Protein AF-A0A6I5EF41-F1 (afdb_monomer)

Foldseek 3Di:
DDDDDDPDDFDWFKFKEKEKEQPQWDAPVPQAIFHDPPRNLGDAFFKKFKAAPVRDTQWIDAWHTWGADPVRRMIMTIDIITGRGADGQKMWMDTRPPDTDIDGSVCRR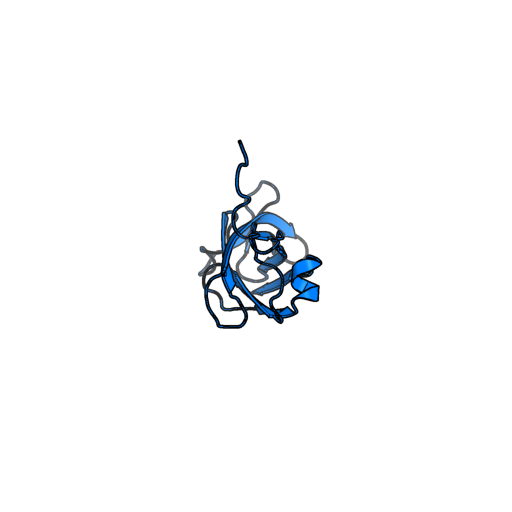VNVDYYYDD

pLDDT: m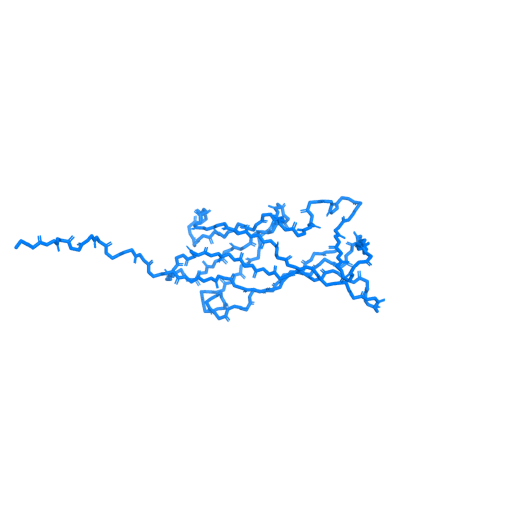ean 92.25, std 12.23, range [38.78, 98.44]

Secondary structure (DSSP, 8-state):
--PPPPP-PPPEEEEEEEEEE-SSEEE-SSS-EEE-SS-TT-STT-EEEEE-TTS-EEEEEEEEEEEE-TTT--EEEEEEEEEEES--SEEEEEETTS-EEEEEHHHHHHT-EEEEE-

Sequence (118 aa):
MTANSGPDAPATFTLKGSFALTDSVVPDGNGGCGGTRGYDDILEGAGVTVYGASGDVIATGGLGNSTYDGDTYDCTFKVAVPDVPKGERFYKVEVSHRGTVQLSGKEAENGDFGASLG

Mean predicted aligned error: 5.31 Å

Structure (mmCIF, N/CA/C/O backbone):
data_AF-A0A6I5EF41-F1
#
_entry.id   AF-A0A6I5EF41-F1
#
loop_
_atom_site.group_PDB
_atom_site.id
_atom_site.type_symbol
_atom_site.label_atom_id
_atom_site.label_alt_id
_atom_site.label_comp_id
_atom_site.label_asym_id
_atom_site.label_entity_id
_atom_site.label_seq_id
_atom_site.pdbx_PDB_ins_code
_atom_site.Cartn_x
_atom_site.Cartn_y
_atom_site.Cartn_z
_atom_site.occupancy
_atom_site.B_iso_or_equiv
_atom_site.auth_seq_id
_atom_site.auth_comp_id
_atom_site.auth_asym_id
_atom_site.auth_atom_id
_atom_site.pdbx_PDB_model_num
ATOM 1 N N . MET A 1 1 ? -44.894 13.567 10.207 1.00 38.78 1 MET A N 1
ATOM 2 C CA . MET A 1 1 ? -44.388 12.188 10.061 1.00 38.78 1 MET A CA 1
ATOM 3 C C . MET A 1 1 ? -42.908 12.231 10.398 1.00 38.78 1 MET A C 1
ATOM 5 O O . MET A 1 1 ? -42.159 12.880 9.685 1.00 38.78 1 MET A O 1
ATOM 9 N N . THR A 1 2 ? -42.528 11.703 11.556 1.00 42.56 2 THR A N 1
ATOM 10 C CA . THR A 1 2 ? -41.161 11.722 12.095 1.00 42.56 2 THR A CA 1
ATOM 11 C C . THR A 1 2 ? -40.375 10.555 11.505 1.00 42.56 2 THR A C 1
ATOM 13 O O . THR A 1 2 ? -40.682 9.406 11.816 1.00 42.56 2 THR A O 1
ATOM 16 N N . ALA A 1 3 ? -39.397 10.827 10.639 1.00 46.31 3 ALA A N 1
ATOM 17 C CA . ALA A 1 3 ? -38.449 9.810 10.198 1.00 46.31 3 ALA A CA 1
ATOM 18 C C . ALA A 1 3 ? -37.313 9.725 11.226 1.00 46.31 3 ALA A C 1
ATOM 20 O O . ALA A 1 3 ? -36.610 10.699 11.480 1.00 46.31 3 ALA A O 1
ATOM 21 N N . ASN A 1 4 ? -37.231 8.559 11.854 1.00 45.12 4 ASN A N 1
ATOM 22 C CA . ASN A 1 4 ? -36.295 8.177 12.896 1.00 45.12 4 ASN A CA 1
ATOM 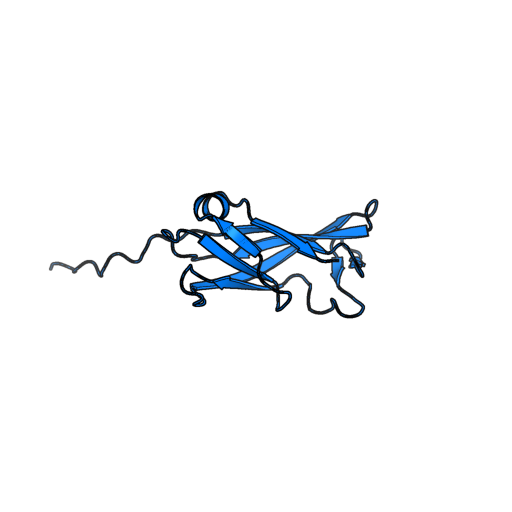23 C C . ASN A 1 4 ? -34.883 8.070 12.292 1.00 45.12 4 ASN A C 1
ATOM 25 O O . ASN A 1 4 ? -34.667 7.245 11.403 1.00 45.12 4 ASN A O 1
ATOM 29 N N . SER A 1 5 ? -33.941 8.896 12.748 1.00 52.50 5 SER A N 1
ATOM 30 C CA . SER A 1 5 ? -32.518 8.751 12.427 1.00 52.50 5 SER A CA 1
ATOM 31 C C . SER A 1 5 ? -32.039 7.380 12.915 1.00 52.50 5 SER A C 1
ATOM 33 O O . SER A 1 5 ? -32.220 7.043 14.085 1.00 52.50 5 SER A O 1
ATOM 35 N N . GLY A 1 6 ? -31.489 6.567 12.009 1.00 57.62 6 GLY A N 1
ATOM 36 C CA . GLY A 1 6 ? -30.817 5.315 12.367 1.00 57.62 6 GLY A CA 1
ATOM 37 C C . GLY A 1 6 ? -29.611 5.572 13.282 1.00 57.62 6 GLY A C 1
ATOM 38 O O . GLY A 1 6 ? -29.175 6.719 13.386 1.00 57.62 6 GLY A O 1
ATOM 39 N N . PRO A 1 7 ? -29.082 4.539 13.963 1.00 59.44 7 PRO A N 1
ATOM 40 C CA . PRO A 1 7 ? -27.972 4.709 14.897 1.00 59.44 7 PRO A CA 1
ATOM 41 C C . PRO A 1 7 ? -26.772 5.317 14.161 1.00 59.44 7 PRO A C 1
ATOM 43 O O . PRO A 1 7 ? -26.446 4.859 13.066 1.00 59.44 7 PRO A O 1
ATOM 46 N N . ASP A 1 8 ? -26.165 6.356 14.743 1.00 60.25 8 ASP A N 1
ATOM 47 C CA . ASP A 1 8 ? -24.957 7.017 14.242 1.00 60.25 8 ASP A CA 1
ATOM 48 C C . ASP A 1 8 ? -23.923 5.967 13.818 1.00 60.25 8 ASP A C 1
ATOM 50 O O . ASP A 1 8 ? -23.322 5.291 14.657 1.00 60.25 8 ASP A O 1
ATOM 54 N N . ALA A 1 9 ? -23.732 5.794 12.508 1.00 62.97 9 ALA A N 1
ATOM 55 C CA . ALA A 1 9 ? -22.620 5.001 12.012 1.00 62.97 9 ALA A CA 1
ATOM 56 C C . ALA A 1 9 ? -21.323 5.636 12.543 1.00 62.97 9 ALA A C 1
ATOM 58 O O . ALA A 1 9 ? -21.218 6.870 12.551 1.00 62.97 9 ALA A O 1
ATOM 59 N N . PRO A 1 10 ? -20.344 4.838 13.009 1.00 73.25 10 PRO A N 1
ATOM 60 C CA . PRO A 1 10 ? -19.080 5.388 13.473 1.00 73.25 10 PRO A CA 1
ATOM 61 C C . PRO A 1 10 ? -18.476 6.251 12.365 1.00 73.25 10 PRO A C 1
ATOM 63 O O . PRO A 1 10 ? -18.482 5.870 11.194 1.00 73.25 10 PRO A O 1
ATOM 66 N N . ALA A 1 11 ? -17.986 7.436 12.731 1.00 91.69 11 ALA A N 1
ATOM 67 C CA . ALA A 1 11 ? -17.333 8.319 11.778 1.00 91.69 11 ALA A CA 1
ATOM 68 C C . ALA A 1 11 ? -16.185 7.570 11.089 1.00 91.69 11 ALA A C 1
ATOM 70 O O . ALA A 1 11 ? -15.412 6.886 11.759 1.00 91.69 11 ALA A O 1
ATOM 71 N N . THR A 1 12 ? -16.060 7.712 9.772 1.00 95.56 12 THR A N 1
ATOM 72 C CA . THR A 1 12 ? -15.004 7.063 8.988 1.00 95.56 12 THR A CA 1
ATOM 73 C C . THR A 1 12 ? -13.994 8.075 8.448 1.00 95.56 12 THR A C 1
ATOM 75 O O . THR A 1 12 ? -14.205 9.294 8.485 1.00 95.56 12 THR A O 1
ATOM 78 N N . PHE A 1 13 ? -12.855 7.578 7.973 1.00 96.44 13 PHE A N 1
ATOM 79 C CA . PHE A 1 13 ? -11.861 8.344 7.225 1.00 96.44 13 PHE A CA 1
ATOM 80 C C . PHE A 1 13 ? -11.235 7.494 6.115 1.00 96.44 13 PHE A C 1
ATOM 82 O O . PHE A 1 13 ? -11.388 6.275 6.076 1.00 96.44 13 PHE A O 1
ATOM 89 N N . THR A 1 14 ? -10.520 8.148 5.200 1.00 97.38 14 THR A N 1
ATOM 90 C CA . THR A 1 14 ? -9.658 7.455 4.238 1.00 97.38 14 THR A CA 1
ATOM 91 C C . THR A 1 14 ? -8.252 7.373 4.809 1.00 97.38 14 THR A C 1
ATOM 93 O O . THR A 1 14 ? -7.593 8.408 4.932 1.00 97.38 14 THR A O 1
ATOM 96 N N . LEU A 1 15 ? -7.777 6.166 5.115 1.00 97.75 15 LEU A N 1
ATOM 97 C CA . LEU A 1 15 ? -6.373 5.945 5.448 1.00 97.75 15 LEU A CA 1
ATOM 98 C C . LEU A 1 15 ? -5.548 6.137 4.177 1.00 97.75 15 LEU A C 1
ATOM 100 O O . LEU A 1 15 ? -5.812 5.508 3.150 1.00 97.75 15 LEU A O 1
ATOM 104 N N . LYS A 1 16 ? -4.577 7.046 4.246 1.00 97.69 16 LYS A N 1
ATOM 105 C CA . LYS A 1 16 ? -3.679 7.394 3.143 1.00 97.69 16 LYS A CA 1
ATOM 106 C C . LYS A 1 16 ? -2.235 7.164 3.548 1.00 97.69 16 LYS A C 1
ATOM 108 O O . LYS A 1 16 ? -1.926 7.181 4.736 1.00 97.69 16 LYS A O 1
ATOM 113 N N . GLY A 1 17 ? -1.377 6.986 2.554 1.00 97.12 17 GLY A N 1
ATOM 114 C CA . GLY A 1 17 ? 0.054 6.857 2.772 1.00 97.12 17 GLY A CA 1
ATOM 115 C C . GLY A 1 17 ? 0.816 6.445 1.526 1.00 97.12 17 GLY A C 1
ATOM 116 O O . GLY A 1 17 ? 0.304 6.556 0.406 1.00 97.12 17 GLY A O 1
ATOM 117 N N . SER A 1 18 ? 2.021 5.931 1.735 1.00 97.62 18 SER A N 1
ATOM 118 C CA . SER A 1 18 ? 2.875 5.372 0.693 1.00 97.62 18 SER A CA 1
ATOM 119 C C . SER A 1 18 ? 3.405 3.991 1.072 1.00 97.62 18 SER A C 1
ATOM 121 O O . SER A 1 18 ? 3.656 3.682 2.237 1.00 97.62 18 SER A O 1
ATOM 123 N N . PHE A 1 19 ? 3.581 3.155 0.055 1.00 98.12 19 PHE A N 1
ATOM 124 C CA . PHE A 1 19 ? 4.239 1.861 0.157 1.00 98.12 19 PHE A CA 1
ATOM 125 C C . PHE A 1 19 ? 5.389 1.812 -0.850 1.00 98.12 19 PHE A C 1
ATOM 127 O O . PHE A 1 19 ? 5.165 2.076 -2.028 1.00 98.12 19 PHE A O 1
ATOM 134 N N . ALA A 1 20 ? 6.602 1.497 -0.402 1.00 97.81 20 ALA A N 1
ATOM 135 C CA . ALA A 1 20 ? 7.779 1.398 -1.260 1.00 97.81 20 ALA A CA 1
ATOM 136 C C . ALA A 1 20 ? 8.218 -0.062 -1.427 1.00 97.81 20 ALA A C 1
ATOM 138 O O . ALA A 1 20 ? 8.489 -0.751 -0.446 1.00 97.81 20 ALA A O 1
ATOM 139 N N . LEU A 1 21 ? 8.323 -0.523 -2.668 1.00 97.50 21 LEU A N 1
ATOM 140 C CA . LEU A 1 21 ? 9.021 -1.753 -3.017 1.00 97.50 21 LEU A CA 1
ATOM 141 C C . LEU A 1 21 ? 10.448 -1.388 -3.438 1.00 97.50 21 LEU A C 1
ATOM 143 O O . LEU A 1 21 ? 10.615 -0.622 -4.384 1.00 97.50 21 LEU A O 1
ATOM 147 N N . THR A 1 22 ? 11.450 -1.917 -2.742 1.00 96.88 22 THR A N 1
ATOM 148 C CA . THR A 1 22 ? 12.868 -1.551 -2.920 1.00 96.88 22 THR A CA 1
ATOM 149 C C . THR A 1 22 ? 13.734 -2.701 -3.439 1.00 96.88 22 THR A C 1
ATOM 151 O O . THR A 1 22 ? 14.947 -2.563 -3.563 1.00 96.88 22 THR A O 1
ATOM 154 N N . ASP A 1 23 ? 13.134 -3.860 -3.722 1.00 94.94 23 ASP A N 1
ATOM 155 C CA . ASP A 1 23 ? 13.807 -4.986 -4.372 1.00 94.94 23 ASP A CA 1
ATOM 156 C C . ASP A 1 23 ? 12.932 -5.579 -5.476 1.00 94.94 23 ASP A C 1
ATOM 158 O O . ASP A 1 23 ? 11.702 -5.553 -5.412 1.00 94.94 23 ASP A O 1
ATOM 162 N N . SER A 1 24 ? 13.593 -6.137 -6.493 1.00 95.62 24 SER A N 1
ATOM 163 C CA . SER A 1 24 ? 12.961 -6.848 -7.604 1.00 95.62 24 SER A CA 1
ATOM 164 C C . SER A 1 24 ? 11.818 -6.047 -8.246 1.00 95.62 24 SER A C 1
ATOM 166 O O . SER A 1 24 ? 10.728 -6.560 -8.494 1.00 95.62 24 SER A O 1
ATOM 168 N N . VAL A 1 25 ? 12.099 -4.776 -8.535 1.00 96.94 25 VAL A N 1
ATOM 169 C CA . VAL A 1 25 ? 11.217 -3.835 -9.233 1.00 96.94 25 VAL A CA 1
ATOM 170 C C . VAL A 1 25 ? 11.373 -3.972 -10.750 1.00 96.94 25 VAL A C 1
ATOM 172 O O . VAL A 1 25 ? 12.475 -4.168 -11.267 1.00 96.94 25 VAL A O 1
ATOM 175 N N . VAL A 1 26 ? 10.268 -3.828 -11.480 1.00 96.56 26 VAL A N 1
ATOM 176 C CA . VAL A 1 26 ? 10.247 -3.700 -12.940 1.00 96.56 26 VAL A CA 1
ATOM 177 C C . VAL A 1 26 ? 9.466 -2.441 -13.351 1.00 96.56 26 VAL A C 1
ATOM 179 O O . VAL A 1 26 ? 8.315 -2.282 -12.939 1.00 96.56 26 VAL A O 1
ATOM 182 N N . PRO A 1 27 ? 10.054 -1.525 -14.145 1.00 96.44 27 PRO A N 1
ATOM 183 C CA . PRO A 1 27 ? 9.337 -0.362 -14.665 1.00 96.44 27 PRO A CA 1
ATOM 184 C C . PRO A 1 27 ? 8.321 -0.765 -15.743 1.00 96.44 27 PRO A C 1
ATOM 186 O O . PRO A 1 27 ? 8.572 -1.675 -16.535 1.00 96.44 27 PRO A O 1
ATOM 189 N N . ASP A 1 28 ? 7.196 -0.052 -15.818 1.00 93.62 28 ASP A N 1
ATOM 190 C CA . ASP A 1 28 ? 6.106 -0.338 -16.769 1.00 93.62 28 ASP A CA 1
ATOM 191 C C . ASP A 1 28 ? 6.245 0.383 -18.128 1.00 93.62 28 ASP A C 1
ATOM 193 O O . ASP A 1 28 ? 5.472 0.142 -19.056 1.00 93.62 28 ASP A O 1
ATOM 197 N N . GLY A 1 29 ? 7.235 1.274 -18.252 1.00 92.81 29 GLY A N 1
ATOM 198 C CA . GLY A 1 29 ? 7.490 2.093 -19.443 1.00 92.81 29 GLY A CA 1
ATOM 199 C C . GLY A 1 29 ? 6.688 3.399 -19.532 1.00 92.81 29 GLY A C 1
ATOM 200 O O . GLY A 1 29 ? 6.944 4.191 -20.435 1.00 92.81 29 GLY A O 1
ATOM 201 N N . ASN A 1 30 ? 5.778 3.664 -18.592 1.00 93.62 30 ASN A N 1
ATOM 202 C CA . ASN A 1 30 ? 4.923 4.856 -18.529 1.00 93.62 30 ASN A CA 1
ATOM 203 C C . ASN A 1 30 ? 5.210 5.745 -17.302 1.00 93.62 30 ASN A C 1
ATOM 205 O O . ASN A 1 30 ? 4.479 6.701 -17.046 1.00 93.62 30 ASN A O 1
ATOM 209 N N . GLY A 1 31 ? 6.281 5.448 -16.559 1.00 93.81 31 GLY A N 1
ATOM 210 C CA . GLY A 1 31 ? 6.675 6.146 -15.329 1.00 93.81 31 GLY A CA 1
ATOM 211 C C . GLY A 1 31 ? 6.221 5.444 -14.045 1.00 93.81 31 GLY A C 1
ATOM 212 O O . GLY A 1 31 ? 6.616 5.868 -12.958 1.00 93.81 31 GLY A O 1
ATOM 213 N N . GLY A 1 32 ? 5.440 4.371 -14.171 1.00 96.75 32 GLY A N 1
ATOM 214 C CA . GLY A 1 32 ? 5.072 3.473 -13.087 1.00 96.75 32 GLY A CA 1
ATOM 215 C C . GLY A 1 32 ? 5.980 2.245 -13.023 1.00 96.75 32 GLY A C 1
ATOM 216 O O . GLY A 1 32 ? 6.975 2.110 -13.747 1.00 96.75 32 GLY A O 1
ATOM 217 N N . CYS A 1 33 ? 5.635 1.335 -12.123 1.00 97.69 33 CYS A N 1
ATOM 218 C CA . CYS A 1 33 ? 6.404 0.129 -11.854 1.00 97.69 33 CYS A CA 1
ATOM 219 C C . CYS A 1 33 ? 5.576 -0.908 -11.090 1.00 97.69 33 CYS A C 1
ATOM 221 O O . CYS A 1 33 ? 4.526 -0.621 -10.517 1.00 97.69 33 CYS A O 1
ATOM 223 N N . GLY A 1 34 ? 6.078 -2.137 -11.080 1.00 96.62 34 GLY A N 1
ATOM 224 C CA . GLY A 1 34 ? 5.535 -3.249 -10.313 1.00 96.62 34 GLY A CA 1
ATOM 225 C C . GLY A 1 34 ? 6.652 -4.102 -9.730 1.00 96.62 34 GLY A C 1
ATOM 226 O O . GLY A 1 34 ? 7.830 -3.902 -10.033 1.00 96.62 34 GLY A O 1
ATOM 227 N N . GLY A 1 35 ? 6.282 -5.066 -8.899 1.00 96.69 35 GLY A N 1
ATOM 228 C CA . GLY A 1 35 ? 7.196 -6.102 -8.449 1.00 96.69 35 GLY A CA 1
ATOM 229 C C . GLY A 1 35 ? 7.350 -7.233 -9.463 1.00 96.69 35 GLY A C 1
ATOM 230 O O . GLY A 1 35 ? 6.501 -7.477 -10.318 1.00 96.69 35 GLY A O 1
ATOM 231 N N . THR A 1 36 ? 8.471 -7.937 -9.364 1.00 95.81 36 THR A N 1
ATOM 232 C CA . THR A 1 36 ? 8.779 -9.150 -10.119 1.00 95.81 36 THR A CA 1
ATOM 233 C C . THR A 1 36 ? 9.547 -10.137 -9.236 1.00 95.81 36 THR A C 1
ATOM 235 O O . THR A 1 36 ? 9.845 -9.847 -8.080 1.00 95.81 36 THR A O 1
ATOM 238 N N . ARG A 1 37 ? 9.868 -11.326 -9.761 1.00 93.38 37 ARG A N 1
ATOM 239 C CA . ARG A 1 37 ? 10.702 -12.350 -9.100 1.00 93.38 37 ARG A CA 1
ATOM 240 C C . ARG A 1 37 ? 10.205 -12.723 -7.702 1.00 93.38 37 ARG A C 1
ATOM 242 O O . ARG A 1 37 ? 10.990 -12.858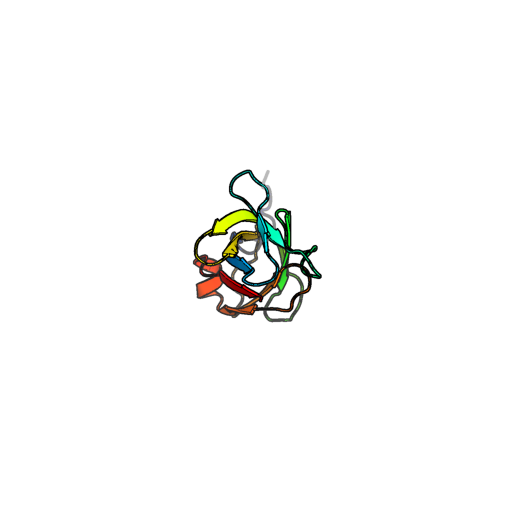 -6.768 1.00 93.38 37 ARG A O 1
ATOM 249 N N . GLY A 1 38 ? 8.898 -12.932 -7.578 1.00 92.88 38 GLY A N 1
ATOM 250 C CA . GLY A 1 38 ? 8.283 -13.226 -6.295 1.00 92.88 38 GLY A CA 1
ATOM 251 C C . GLY A 1 38 ? 7.855 -11.981 -5.537 1.00 92.88 38 GLY A C 1
ATOM 252 O O . GLY A 1 38 ? 7.661 -12.102 -4.339 1.00 92.88 38 GLY A O 1
ATOM 253 N N . TYR A 1 39 ? 7.688 -10.836 -6.209 1.00 95.75 39 TYR A N 1
ATOM 254 C CA . TYR A 1 39 ? 6.880 -9.673 -5.801 1.00 95.75 39 TYR A CA 1
ATOM 255 C C . TYR A 1 39 ? 5.779 -9.356 -6.826 1.00 95.75 39 TYR A C 1
ATOM 257 O O . TYR A 1 39 ? 5.275 -8.241 -6.880 1.00 95.75 39 TYR A O 1
ATOM 265 N N . ASP A 1 40 ? 5.402 -10.334 -7.653 1.00 95.25 40 ASP A N 1
ATOM 266 C CA . ASP A 1 40 ? 4.431 -10.176 -8.745 1.00 95.25 40 ASP A CA 1
ATOM 267 C C . ASP A 1 40 ? 3.007 -9.815 -8.257 1.00 95.25 40 ASP A C 1
ATOM 269 O O . ASP A 1 40 ? 2.162 -9.409 -9.046 1.00 95.25 40 ASP A O 1
ATOM 273 N N . ASP A 1 41 ? 2.738 -9.953 -6.955 1.00 94.94 41 ASP A N 1
ATOM 274 C CA . ASP A 1 41 ? 1.522 -9.512 -6.258 1.00 94.94 41 ASP A CA 1
ATOM 275 C C . ASP A 1 41 ? 1.542 -8.025 -5.855 1.00 94.94 41 ASP A C 1
ATOM 277 O O . ASP A 1 41 ? 0.524 -7.492 -5.414 1.00 94.94 41 ASP A O 1
ATOM 281 N N . ILE A 1 42 ? 2.678 -7.343 -6.014 1.00 96.88 42 ILE A N 1
ATOM 282 C CA . ILE A 1 42 ? 2.848 -5.922 -5.706 1.00 96.88 42 ILE A CA 1
ATOM 283 C C . ILE A 1 42 ? 2.739 -5.113 -7.000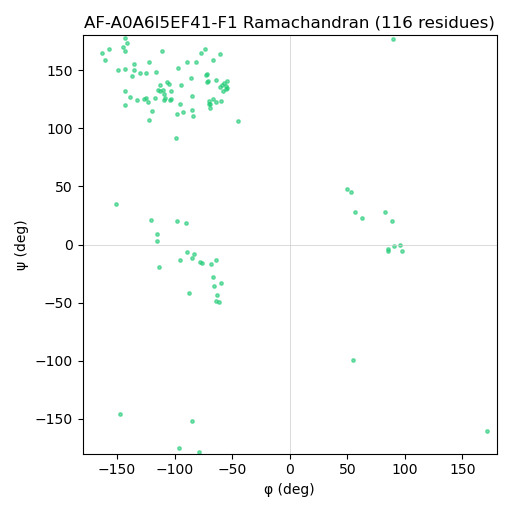 1.00 96.88 42 ILE A C 1
ATOM 285 O O . ILE A 1 42 ? 3.714 -4.884 -7.714 1.00 96.88 42 ILE A O 1
ATOM 289 N N . LEU A 1 43 ? 1.521 -4.677 -7.301 1.00 96.38 43 LEU A N 1
ATOM 290 C CA . LEU A 1 43 ? 1.197 -3.829 -8.446 1.00 96.38 43 LEU A CA 1
ATOM 291 C C . LEU A 1 43 ? 0.069 -2.853 -8.093 1.00 96.38 43 LEU A C 1
ATOM 293 O O . LEU A 1 43 ? -0.585 -2.984 -7.057 1.00 96.38 43 LEU A O 1
ATOM 297 N N . GLU A 1 44 ? -0.190 -1.886 -8.972 1.00 97.19 44 GLU A N 1
ATOM 298 C CA . GLU A 1 44 ? -1.372 -1.032 -8.846 1.00 97.19 44 GLU A CA 1
ATOM 299 C C . GLU A 1 44 ? -2.646 -1.892 -8.773 1.00 97.19 44 GLU A C 1
ATOM 301 O O . GLU A 1 44 ? -2.832 -2.840 -9.535 1.00 97.19 44 GLU A O 1
ATOM 306 N N . GLY A 1 45 ? -3.527 -1.574 -7.830 1.00 96.75 45 GLY A N 1
ATOM 307 C CA . GLY A 1 45 ? -4.730 -2.343 -7.526 1.00 96.75 45 GLY A CA 1
ATOM 308 C C . GLY A 1 45 ? -4.523 -3.512 -6.558 1.00 96.75 45 GLY A C 1
ATOM 309 O O . GLY A 1 45 ? -5.519 -4.107 -6.145 1.00 96.75 45 GLY A O 1
ATOM 310 N N . ALA A 1 46 ? -3.287 -3.831 -6.152 1.00 97.50 46 ALA A N 1
ATOM 311 C CA . ALA A 1 46 ? -3.045 -4.846 -5.128 1.00 97.50 46 ALA A CA 1
ATOM 312 C C . ALA A 1 46 ? -3.788 -4.499 -3.832 1.00 97.50 46 ALA A C 1
ATOM 314 O O . ALA A 1 46 ? -3.840 -3.336 -3.424 1.00 97.50 46 ALA A O 1
ATOM 315 N N . GLY A 1 47 ? -4.381 -5.511 -3.198 1.00 97.81 47 GLY A N 1
ATOM 316 C CA . GLY A 1 47 ? -5.246 -5.323 -2.038 1.00 97.81 47 GLY A CA 1
ATOM 317 C C . GLY A 1 47 ? -4.498 -4.751 -0.837 1.00 97.81 47 GLY A C 1
ATOM 318 O O . GLY A 1 47 ? -3.360 -5.125 -0.562 1.00 97.81 47 GLY A O 1
ATOM 319 N N . VAL A 1 48 ? -5.158 -3.859 -0.105 1.00 98.38 48 VAL A N 1
ATOM 320 C CA . VAL A 1 48 ? -4.677 -3.355 1.184 1.00 98.38 48 VAL A CA 1
ATOM 321 C C . VAL A 1 48 ? -5.743 -3.632 2.231 1.00 98.38 48 VAL A C 1
ATOM 323 O O . VAL A 1 48 ? -6.879 -3.182 2.088 1.00 98.38 48 VAL A O 1
ATOM 326 N N . THR A 1 49 ? -5.383 -4.352 3.286 1.00 98.38 49 THR A N 1
ATOM 327 C CA . THR A 1 49 ? -6.295 -4.739 4.365 1.00 98.38 49 THR A CA 1
ATOM 328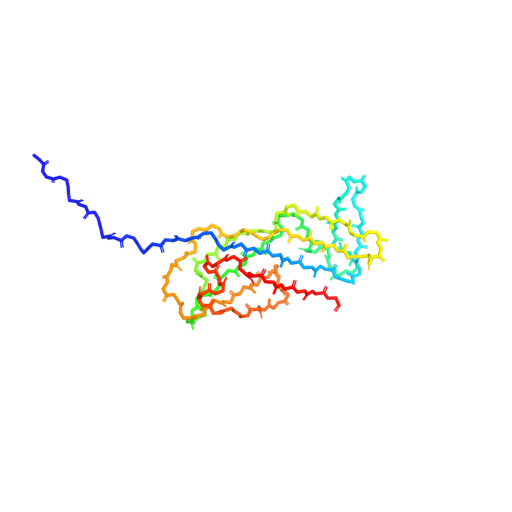 C C . THR A 1 49 ? -5.957 -3.959 5.625 1.00 98.38 49 THR A C 1
ATOM 330 O O . THR A 1 49 ? -4.802 -3.922 6.047 1.00 98.38 49 THR A O 1
ATOM 333 N N . VAL A 1 50 ? -6.964 -3.339 6.241 1.00 98.12 50 VAL A N 1
ATOM 334 C CA . VAL A 1 50 ? -6.823 -2.635 7.518 1.00 98.12 50 VAL A CA 1
ATOM 335 C C . VAL A 1 50 ? -7.516 -3.439 8.606 1.00 98.12 50 VAL A C 1
ATOM 337 O O . VAL A 1 50 ? -8.707 -3.748 8.516 1.00 98.12 50 VAL A O 1
ATOM 340 N N . TYR A 1 51 ? -6.766 -3.734 9.658 1.00 97.81 51 TYR A N 1
ATOM 341 C CA . TYR A 1 51 ? -7.235 -4.428 10.843 1.00 97.81 51 TYR A CA 1
ATOM 342 C C . TYR A 1 51 ? -7.354 -3.458 12.020 1.00 97.81 51 TYR A C 1
ATOM 344 O O . TYR A 1 51 ? -6.483 -2.604 12.231 1.00 97.81 51 TYR A O 1
ATOM 352 N N . GLY A 1 52 ? -8.423 -3.619 12.797 1.00 94.69 52 GLY A N 1
ATOM 353 C CA . GLY A 1 52 ? -8.650 -2.878 14.036 1.00 94.69 52 GLY A CA 1
ATOM 354 C C . GLY A 1 52 ? -7.834 -3.425 15.206 1.00 94.69 52 GLY A C 1
ATOM 355 O O . GLY A 1 52 ? -7.094 -4.409 15.083 1.00 94.69 52 GLY A O 1
ATOM 356 N N . ALA A 1 53 ? -7.993 -2.830 16.389 1.00 91.31 53 ALA A N 1
ATOM 357 C CA . ALA A 1 53 ? -7.175 -3.190 17.541 1.00 91.31 53 ALA A CA 1
ATOM 358 C C . ALA A 1 53 ? -7.439 -4.602 18.102 1.00 91.31 53 ALA A C 1
ATOM 360 O O . ALA A 1 53 ? -6.613 -5.129 18.855 1.00 91.31 53 ALA A O 1
ATOM 361 N N . SER A 1 54 ? -8.578 -5.193 17.738 1.00 90.88 54 SER A N 1
ATOM 362 C CA . SER A 1 54 ? -8.987 -6.568 18.057 1.00 90.88 54 SER A CA 1
ATOM 363 C C . SER A 1 54 ? -8.432 -7.610 17.077 1.00 90.88 54 SER A C 1
ATOM 365 O O . SER A 1 54 ? -8.477 -8.800 17.368 1.00 90.88 54 SER A O 1
ATOM 367 N N . GLY A 1 55 ? -7.863 -7.174 15.945 1.00 91.75 55 GLY A N 1
ATOM 368 C CA . GLY A 1 55 ? -7.373 -8.050 14.876 1.00 91.75 55 GLY A CA 1
ATOM 369 C C . GLY A 1 55 ? -8.404 -8.373 13.792 1.00 91.75 55 GLY A C 1
ATOM 370 O O . GLY A 1 55 ? -8.059 -9.056 12.834 1.00 91.75 55 GLY A O 1
ATOM 371 N N . ASP A 1 56 ? -9.634 -7.871 13.905 1.00 95.06 56 ASP A N 1
ATOM 372 C CA . ASP A 1 56 ? -10.657 -8.005 12.867 1.00 95.06 56 ASP A CA 1
ATOM 373 C C . ASP A 1 56 ? -10.347 -7.106 11.665 1.00 95.06 56 ASP A C 1
ATOM 375 O O . ASP A 1 56 ? -9.835 -5.995 11.829 1.00 95.06 56 ASP A O 1
ATOM 379 N N . VAL A 1 57 ? -10.697 -7.563 1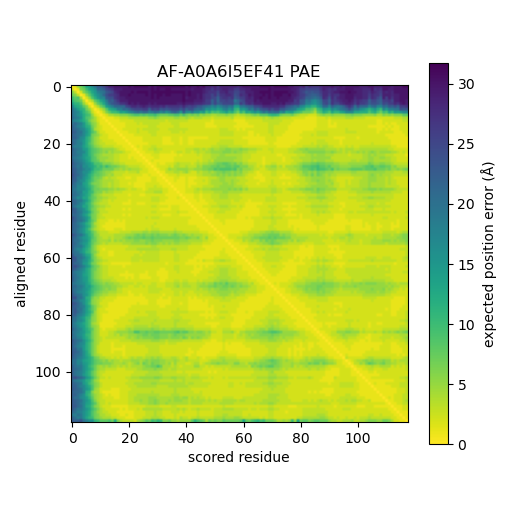0.461 1.00 97.06 57 VAL A N 1
ATOM 380 C CA . VAL A 1 57 ? -10.681 -6.722 9.256 1.00 97.06 57 VAL A CA 1
ATOM 381 C C . VAL A 1 57 ? -11.798 -5.692 9.373 1.00 97.06 57 VAL A C 1
ATOM 383 O O . VAL A 1 57 ? -12.968 -6.055 9.481 1.00 97.06 57 VAL A O 1
ATOM 386 N N . ILE A 1 58 ? -11.438 -4.411 9.329 1.00 96.69 58 ILE A N 1
ATOM 387 C CA . ILE A 1 58 ? -12.389 -3.299 9.478 1.00 96.69 58 ILE A CA 1
ATOM 388 C C . ILE A 1 58 ? -12.548 -2.470 8.204 1.00 96.69 58 ILE A C 1
ATOM 390 O O . ILE A 1 58 ? -13.541 -1.761 8.073 1.00 96.69 58 ILE A O 1
ATOM 394 N N . ALA A 1 59 ? -11.596 -2.554 7.271 1.00 97.56 59 ALA A N 1
ATOM 395 C CA . ALA A 1 59 ? -11.678 -1.916 5.962 1.00 97.56 59 ALA A CA 1
ATOM 396 C C . ALA A 1 59 ? -10.702 -2.559 4.967 1.00 97.56 59 ALA A C 1
ATOM 398 O O . ALA A 1 59 ? -9.698 -3.164 5.351 1.00 97.56 59 ALA A O 1
ATOM 399 N N . THR A 1 60 ? -10.980 -2.382 3.677 1.00 98.06 60 THR A N 1
ATOM 400 C CA . THR A 1 60 ? -10.118 -2.821 2.575 1.00 98.06 60 THR A CA 1
ATOM 401 C C . THR A 1 60 ? -10.027 -1.735 1.512 1.00 98.06 60 THR A C 1
ATOM 403 O O . THR A 1 60 ? -11.008 -1.049 1.231 1.00 98.06 60 THR A O 1
ATOM 406 N N . GLY A 1 61 ? -8.865 -1.608 0.887 1.00 97.31 61 GLY A N 1
ATOM 407 C CA . GLY A 1 61 ? -8.612 -0.718 -0.238 1.00 97.31 61 GLY A CA 1
ATOM 408 C C . GLY A 1 61 ? -7.578 -1.328 -1.169 1.00 97.31 61 GLY A C 1
ATOM 409 O O . GLY A 1 61 ? -7.510 -2.550 -1.314 1.00 97.31 61 GLY A O 1
ATOM 410 N N . GLY A 1 62 ? -6.754 -0.483 -1.780 1.00 97.19 62 GLY A N 1
ATOM 411 C CA . GLY A 1 62 ? -5.714 -0.964 -2.675 1.00 97.19 62 GLY A CA 1
ATOM 412 C C . GLY A 1 62 ? -4.552 0.000 -2.848 1.00 97.19 62 GLY A C 1
ATOM 413 O O . GLY A 1 62 ? -4.620 1.173 -2.461 1.00 97.19 62 GLY A O 1
ATOM 414 N N . LEU A 1 63 ? -3.485 -0.514 -3.452 1.00 97.94 63 LEU A N 1
ATOM 415 C CA . LEU A 1 63 ? -2.409 0.302 -3.991 1.00 97.94 63 LEU A CA 1
ATOM 416 C C . LEU A 1 63 ? -2.951 1.107 -5.176 1.00 97.94 63 LEU A C 1
ATOM 418 O O . LEU A 1 63 ? -3.546 0.565 -6.102 1.00 97.94 63 LEU A O 1
ATOM 422 N N . GLY A 1 64 ? -2.787 2.419 -5.121 1.00 97.50 64 GLY A N 1
ATOM 423 C CA . GLY A 1 64 ? -3.064 3.328 -6.221 1.00 97.50 64 GLY A CA 1
ATOM 424 C C . GLY A 1 64 ? -1.869 3.435 -7.162 1.00 97.50 64 GLY A C 1
ATOM 425 O O . GLY A 1 64 ? -1.062 2.514 -7.267 1.00 97.50 64 GLY A O 1
ATOM 426 N N . ASN A 1 65 ? -1.753 4.593 -7.818 1.00 97.50 65 ASN A N 1
ATOM 427 C CA . ASN A 1 65 ? -0.680 4.843 -8.776 1.00 97.50 65 ASN A CA 1
ATOM 428 C C . ASN A 1 65 ? 0.710 4.612 -8.178 1.00 97.50 65 ASN A C 1
ATOM 430 O O . ASN A 1 65 ? 0.987 5.013 -7.039 1.00 97.50 65 ASN A O 1
ATOM 434 N N . SER A 1 66 ? 1.556 4.026 -9.010 1.00 97.75 66 SER A N 1
ATOM 435 C CA . SER A 1 66 ? 2.964 3.761 -8.795 1.00 97.75 66 SER A CA 1
ATOM 436 C C . SER A 1 66 ? 3.832 4.843 -9.442 1.00 97.75 66 SER A C 1
ATOM 438 O O . SER A 1 66 ? 3.451 5.460 -10.439 1.00 97.75 66 SER A O 1
ATOM 440 N N . THR A 1 67 ? 5.008 5.065 -8.869 1.00 98.25 67 THR A N 1
ATOM 441 C CA . THR A 1 67 ? 6.060 5.914 -9.426 1.00 98.25 67 THR A CA 1
ATOM 442 C C . THR A 1 67 ? 7.376 5.160 -9.340 1.00 98.25 67 THR A C 1
ATOM 444 O O . THR A 1 67 ? 7.777 4.752 -8.247 1.00 98.25 67 THR A O 1
ATOM 447 N N . TYR A 1 68 ? 8.042 5.003 -10.482 1.00 97.94 68 TYR A N 1
ATOM 448 C CA . TYR A 1 68 ? 9.378 4.424 -10.561 1.00 97.94 68 TYR A CA 1
ATOM 449 C C . TYR A 1 68 ? 10.450 5.485 -10.307 1.00 97.94 68 TYR A C 1
ATOM 451 O O . TYR A 1 68 ? 10.459 6.525 -10.972 1.00 97.94 68 TYR A O 1
ATOM 459 N N . ASP A 1 69 ? 11.364 5.210 -9.379 1.00 96.31 69 ASP A N 1
ATOM 460 C CA . ASP A 1 69 ? 12.563 6.015 -9.158 1.00 96.31 69 ASP A CA 1
ATOM 461 C C . ASP A 1 69 ? 13.756 5.369 -9.881 1.00 96.31 69 ASP A C 1
ATOM 463 O O . ASP A 1 69 ? 14.201 4.274 -9.541 1.00 96.31 69 ASP A O 1
ATOM 467 N N . GLY A 1 70 ? 14.264 6.038 -10.919 1.00 92.88 70 GLY A N 1
ATOM 468 C CA . GLY A 1 70 ? 15.375 5.530 -11.726 1.00 92.88 70 GLY A CA 1
ATOM 469 C C . GLY A 1 70 ? 16.751 5.639 -11.064 1.00 92.88 70 GLY A C 1
ATOM 470 O O . GLY A 1 70 ? 17.681 4.984 -11.533 1.00 92.88 70 GLY A O 1
ATOM 471 N N . ASP A 1 71 ? 16.885 6.445 -10.008 1.00 93.88 71 ASP A N 1
ATOM 472 C CA . ASP A 1 71 ? 18.139 6.622 -9.276 1.00 93.88 71 ASP A CA 1
ATOM 473 C C . ASP A 1 71 ? 18.282 5.561 -8.177 1.00 93.88 71 ASP A C 1
ATOM 475 O O . ASP A 1 71 ? 19.367 4.997 -8.002 1.00 93.88 71 ASP A O 1
ATOM 479 N N . THR A 1 72 ? 17.194 5.256 -7.458 1.00 94.50 72 THR A N 1
ATOM 480 C CA . THR A 1 72 ? 17.195 4.242 -6.387 1.00 94.50 72 THR A CA 1
ATOM 481 C C . THR A 1 72 ? 16.727 2.858 -6.831 1.00 94.50 72 THR A C 1
ATOM 483 O O . THR A 1 72 ? 16.999 1.889 -6.130 1.00 94.50 72 THR A O 1
ATOM 486 N N . TYR A 1 73 ? 16.115 2.741 -8.015 1.00 93.94 73 TYR A N 1
ATOM 487 C CA . TYR A 1 73 ? 15.445 1.529 -8.512 1.00 93.94 73 TYR A CA 1
ATOM 488 C C . TYR A 1 73 ? 14.237 1.100 -7.663 1.00 93.94 73 TYR A C 1
ATOM 490 O O . TYR A 1 73 ? 13.820 -0.059 -7.719 1.00 93.94 73 TYR A O 1
ATOM 498 N N . ASP A 1 74 ? 13.642 2.035 -6.920 1.00 96.69 74 ASP A N 1
ATOM 499 C CA . ASP A 1 74 ? 12.473 1.777 -6.086 1.00 96.69 74 ASP A CA 1
ATOM 500 C C . ASP A 1 74 ? 11.162 1.980 -6.852 1.00 96.69 74 ASP A C 1
ATOM 502 O O . ASP A 1 74 ? 11.061 2.746 -7.816 1.00 96.69 74 ASP A O 1
ATOM 506 N N . CYS A 1 75 ? 10.111 1.329 -6.358 1.00 97.75 75 CYS A N 1
ATOM 507 C CA . CYS A 1 75 ? 8.745 1.539 -6.798 1.00 97.75 75 CYS A CA 1
ATOM 508 C C . CYS A 1 75 ? 7.865 2.022 -5.652 1.00 97.75 75 CYS A C 1
ATOM 510 O O . CYS A 1 75 ? 7.612 1.285 -4.700 1.00 97.75 75 CYS A O 1
ATOM 512 N N . THR A 1 76 ? 7.360 3.252 -5.744 1.00 98.25 76 THR A N 1
ATOM 513 C CA . THR A 1 76 ? 6.490 3.819 -4.706 1.00 98.25 76 THR A CA 1
ATOM 514 C C . THR A 1 76 ? 5.038 3.823 -5.150 1.00 98.25 76 THR A C 1
ATOM 516 O O . THR A 1 76 ? 4.698 4.446 -6.149 1.00 98.25 76 THR A O 1
ATOM 519 N N . PHE A 1 77 ? 4.166 3.210 -4.360 1.00 98.44 77 PHE A N 1
ATOM 520 C CA . PHE A 1 77 ? 2.723 3.174 -4.558 1.00 98.44 77 PHE A CA 1
ATOM 521 C C . PHE A 1 77 ? 2.027 4.116 -3.580 1.00 98.44 77 PHE A C 1
ATOM 523 O O . PHE A 1 77 ? 2.343 4.148 -2.387 1.00 98.44 77 PHE A O 1
ATOM 530 N N . LYS A 1 78 ? 1.020 4.850 -4.055 1.00 98.12 78 LYS A N 1
ATOM 531 C CA . LYS A 1 78 ? 0.072 5.528 -3.160 1.00 98.12 78 LYS A CA 1
ATOM 532 C C . LYS A 1 78 ? -0.825 4.497 -2.492 1.00 98.12 78 LYS A C 1
ATOM 534 O O . LYS A 1 78 ? -1.298 3.581 -3.149 1.00 98.12 78 LYS A O 1
ATOM 539 N N . VAL A 1 79 ? -1.133 4.678 -1.217 1.00 98.06 79 VAL A N 1
ATOM 540 C CA . VAL A 1 79 ? -2.090 3.831 -0.496 1.00 98.06 79 VAL A CA 1
ATOM 541 C C . VAL A 1 79 ? -3.345 4.637 -0.207 1.00 98.06 79 VAL A C 1
ATOM 543 O O . VAL A 1 79 ? -3.262 5.776 0.259 1.00 98.06 79 VAL A O 1
ATOM 546 N N . ALA A 1 80 ? -4.507 4.049 -0.489 1.00 96.69 80 ALA A N 1
ATOM 547 C CA . ALA A 1 80 ? -5.797 4.612 -0.124 1.00 96.69 80 ALA A CA 1
ATOM 548 C C . ALA A 1 80 ? -6.769 3.499 0.282 1.00 96.69 80 ALA A C 1
ATOM 550 O O . ALA A 1 80 ? -7.108 2.626 -0.517 1.00 96.69 80 ALA A O 1
ATOM 551 N N . VAL A 1 81 ? -7.246 3.563 1.523 1.00 98.00 81 VAL A N 1
ATOM 552 C CA . VAL A 1 81 ? -8.275 2.662 2.049 1.00 98.00 81 VAL A CA 1
ATOM 553 C C . VAL A 1 81 ? -9.447 3.518 2.525 1.00 98.00 81 VAL A C 1
ATOM 555 O O . VAL A 1 81 ? -9.289 4.258 3.500 1.00 98.00 81 VAL A O 1
ATOM 558 N N . PRO A 1 82 ? -10.584 3.525 1.806 1.00 97.25 82 PRO A N 1
ATOM 559 C CA . PRO A 1 82 ? -11.759 4.287 2.209 1.00 97.25 82 PRO A CA 1
ATOM 560 C C . PRO A 1 82 ? -12.468 3.633 3.400 1.00 97.25 82 PRO A C 1
ATOM 562 O O . PRO A 1 82 ? -12.190 2.490 3.757 1.00 97.25 82 PRO A O 1
ATOM 565 N N . ASP A 1 83 ? -13.397 4.383 3.993 1.00 96.00 83 ASP A N 1
ATOM 566 C CA . ASP A 1 83 ? -14.358 3.887 4.983 1.00 96.00 83 ASP A CA 1
ATOM 567 C C . ASP A 1 83 ? -13.747 3.221 6.228 1.00 96.00 83 ASP A C 1
ATOM 569 O O . ASP A 1 83 ? -14.394 2.404 6.878 1.00 96.00 83 ASP A O 1
ATOM 573 N N . VAL A 1 84 ? -12.527 3.613 6.615 1.00 96.75 84 VAL A N 1
ATOM 574 C CA . VAL A 1 84 ? -11.885 3.129 7.843 1.00 96.75 84 VAL A CA 1
ATOM 575 C C . VAL A 1 84 ? -12.611 3.728 9.050 1.00 96.75 84 VAL A C 1
ATOM 577 O O . VAL A 1 84 ? -12.655 4.959 9.165 1.00 96.75 84 VAL A O 1
ATOM 580 N N . PRO A 1 85 ? -13.181 2.913 9.957 1.00 95.25 85 PRO A N 1
ATOM 581 C CA . PRO A 1 85 ? -13.811 3.415 11.174 1.00 95.25 85 PRO A CA 1
ATOM 582 C C . PRO A 1 85 ? -12.808 4.168 12.048 1.00 95.25 85 PRO A C 1
ATOM 584 O O . PRO A 1 85 ? -11.696 3.694 12.254 1.00 95.25 85 PRO A O 1
ATOM 587 N N . LYS A 1 86 ? -13.202 5.328 12.580 1.00 93.44 86 LYS A N 1
ATOM 588 C CA . LYS A 1 86 ? -12.416 6.077 13.569 1.00 93.44 86 LYS A CA 1
ATOM 589 C C . LYS A 1 86 ? -12.527 5.467 14.962 1.00 93.44 86 LYS A C 1
ATOM 591 O O . LYS A 1 86 ? -13.471 4.746 15.275 1.00 93.44 86 LYS A O 1
ATOM 596 N N . GLY A 1 87 ? -11.616 5.886 15.838 1.00 88.69 87 GLY A N 1
ATOM 597 C CA . GLY A 1 87 ? -11.678 5.584 17.269 1.00 88.69 87 GLY A CA 1
ATOM 598 C C . GLY A 1 87 ? -10.854 4.373 17.702 1.00 88.69 87 GLY A C 1
ATOM 599 O O . GLY A 1 87 ? -10.793 4.092 18.898 1.00 88.69 87 GLY A O 1
ATOM 600 N N . GLU A 1 88 ? -10.168 3.694 16.779 1.00 92.56 88 GLU A N 1
ATOM 601 C CA . GLU A 1 88 ? -9.182 2.683 17.152 1.00 92.56 88 GLU A CA 1
ATOM 602 C C . GLU A 1 88 ? -7.927 3.334 17.744 1.00 92.56 88 GLU A C 1
ATOM 604 O O . GLU A 1 88 ? -7.405 4.338 17.255 1.00 92.56 88 GLU A O 1
ATOM 609 N N . ARG A 1 89 ? -7.391 2.712 18.797 1.00 92.69 89 ARG A N 1
ATOM 610 C 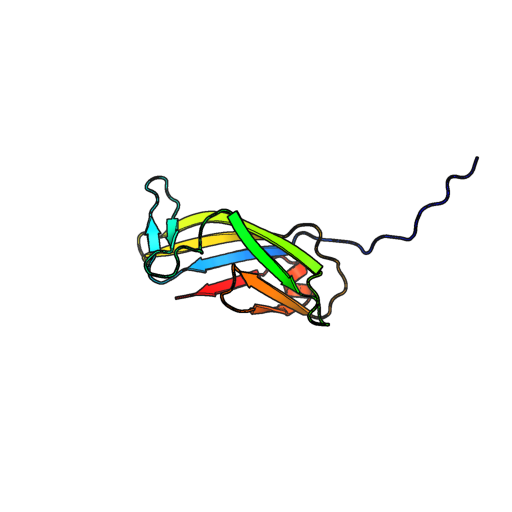CA . ARG A 1 89 ? -6.106 3.105 19.403 1.00 92.69 89 ARG A CA 1
ATOM 611 C C . ARG A 1 89 ? -4.922 2.871 18.458 1.00 92.69 89 ARG A C 1
ATOM 613 O O . ARG A 1 89 ? -3.964 3.642 18.462 1.00 92.69 89 ARG A O 1
ATOM 620 N N . PHE A 1 90 ? -4.991 1.801 17.674 1.00 95.69 90 PHE A N 1
ATOM 621 C CA . PHE A 1 90 ? -4.010 1.435 16.666 1.00 95.69 90 PHE A CA 1
ATOM 622 C C . PHE A 1 90 ? -4.694 0.699 15.521 1.00 95.69 90 PHE A C 1
ATOM 624 O O . PHE A 1 90 ? -5.671 -0.018 15.733 1.00 95.69 90 PHE A O 1
ATOM 631 N N . TYR A 1 91 ? -4.122 0.845 14.335 1.00 97.38 91 TYR A N 1
ATOM 632 C CA . TYR A 1 91 ? -4.508 0.135 13.125 1.00 97.38 91 TYR A CA 1
ATOM 633 C C . TYR A 1 91 ? -3.339 -0.733 12.681 1.00 97.38 91 TYR A C 1
ATOM 635 O O . TYR A 1 91 ? -2.179 -0.365 12.877 1.00 97.38 91 TYR A O 1
ATOM 643 N N . LYS A 1 92 ? -3.625 -1.877 12.066 1.00 97.81 92 LYS A N 1
ATOM 644 C CA . LYS A 1 92 ? -2.615 -2.646 11.336 1.00 97.81 92 LYS A CA 1
ATOM 645 C C . LYS A 1 92 ? -2.972 -2.646 9.865 1.00 97.81 92 LYS A C 1
ATOM 647 O O . LYS A 1 92 ? -4.122 -2.891 9.527 1.00 97.81 92 LYS A O 1
ATOM 652 N N . VAL A 1 93 ? -2.002 -2.380 9.008 1.00 97.81 93 VAL A N 1
ATOM 653 C CA . VAL A 1 93 ? -2.191 -2.342 7.560 1.00 97.81 93 VAL A CA 1
ATOM 654 C C . VAL A 1 93 ? -1.338 -3.430 6.937 1.00 97.81 93 VAL A C 1
ATOM 656 O O . VAL A 1 93 ? -0.139 -3.500 7.195 1.00 97.81 93 VAL A O 1
ATOM 659 N N . GLU A 1 94 ? -1.961 -4.277 6.134 1.00 97.88 94 GLU A N 1
ATOM 660 C CA . GLU A 1 94 ? -1.302 -5.298 5.329 1.00 97.88 94 GLU A CA 1
ATOM 661 C C . GLU A 1 94 ? -1.460 -4.951 3.857 1.00 97.88 94 GLU A C 1
ATOM 663 O O . GLU A 1 94 ? -2.560 -4.644 3.400 1.00 97.88 94 GLU A O 1
ATOM 668 N N . VAL A 1 95 ? -0.356 -5.004 3.119 1.00 97.31 95 VAL A N 1
ATOM 669 C CA . VAL A 1 95 ? -0.353 -4.856 1.664 1.00 97.31 95 VAL A CA 1
ATOM 670 C C . VAL A 1 95 ? -0.184 -6.244 1.060 1.00 97.31 95 VAL A C 1
ATOM 672 O O . VAL A 1 95 ? 0.768 -6.956 1.391 1.00 97.31 95 VAL A O 1
ATOM 675 N N . SER A 1 96 ? -1.114 -6.624 0.184 1.00 93.75 96 SER A N 1
ATOM 676 C CA . SER A 1 96 ? -1.238 -7.967 -0.380 1.00 93.75 96 SER A CA 1
ATOM 677 C C . SER A 1 96 ? -1.336 -9.034 0.725 1.00 93.75 96 SER A C 1
ATOM 679 O O . SER A 1 96 ? -2.398 -9.227 1.311 1.00 93.75 96 SER A O 1
ATOM 681 N N . HIS A 1 97 ? -0.225 -9.698 1.037 1.00 91.31 97 HIS A N 1
ATOM 682 C CA . HIS A 1 97 ? -0.078 -10.704 2.091 1.00 91.31 97 HIS A CA 1
ATOM 683 C C . HIS A 1 97 ? 1.364 -10.702 2.636 1.00 91.31 97 HIS A C 1
ATOM 685 O O . HIS A 1 97 ? 1.961 -11.747 2.909 1.00 91.31 97 HIS A O 1
ATOM 691 N N . ARG A 1 98 ? 1.985 -9.516 2.698 1.00 90.69 98 ARG A N 1
ATOM 692 C CA . ARG A 1 98 ? 3.411 -9.330 3.035 1.00 90.69 98 ARG A CA 1
ATOM 693 C C . ARG A 1 98 ? 3.655 -8.949 4.492 1.00 90.69 98 ARG A C 1
ATOM 695 O O . ARG A 1 98 ? 4.728 -8.459 4.835 1.00 90.69 98 ARG A O 1
ATOM 702 N N . GLY A 1 99 ? 2.677 -9.229 5.351 1.00 93.00 99 GLY A N 1
ATOM 703 C CA . GLY A 1 99 ? 2.699 -8.884 6.764 1.00 93.00 99 GLY A CA 1
ATOM 704 C C . GLY A 1 99 ? 2.097 -7.510 7.044 1.00 93.00 99 GLY A C 1
ATOM 705 O O . GLY A 1 99 ? 1.688 -6.776 6.147 1.00 93.00 99 GLY A O 1
ATOM 706 N N . THR A 1 100 ? 2.029 -7.175 8.331 1.00 94.94 100 THR A N 1
ATOM 707 C CA . THR A 1 100 ? 1.316 -5.991 8.814 1.00 94.94 100 THR A CA 1
ATOM 708 C C . THR A 1 100 ? 2.258 -4.940 9.384 1.00 94.94 100 THR A C 1
ATOM 710 O O . THR A 1 100 ? 3.104 -5.265 10.219 1.00 94.94 100 THR A O 1
ATOM 713 N N . VAL A 1 101 ? 2.011 -3.674 9.065 1.00 96.62 101 VAL A N 1
ATOM 714 C CA . VAL A 1 101 ? 2.609 -2.518 9.744 1.00 96.62 101 VAL A CA 1
ATOM 715 C C . VAL A 1 101 ? 1.579 -1.905 10.684 1.00 96.62 101 VAL A C 1
ATOM 717 O O . VAL A 1 101 ? 0.428 -1.696 10.304 1.00 96.62 101 VAL A O 1
ATOM 720 N N . GLN A 1 102 ? 1.978 -1.640 11.926 1.00 96.69 102 GLN A N 1
ATOM 721 C CA . GLN A 1 102 ? 1.106 -1.029 12.925 1.00 96.69 102 GLN A CA 1
ATOM 722 C C . GLN A 1 102 ? 1.301 0.487 12.965 1.00 96.69 102 GLN A C 1
ATOM 724 O O . GLN A 1 102 ? 2.432 0.962 12.993 1.00 96.69 102 GLN A O 1
ATOM 729 N N . LEU A 1 103 ? 0.192 1.216 13.057 1.00 95.69 103 LEU A N 1
ATOM 730 C CA . LEU A 1 103 ? 0.120 2.670 13.189 1.00 95.69 103 LEU A CA 1
ATOM 731 C C . LEU A 1 103 ? -0.705 3.004 14.430 1.00 95.69 103 LEU A C 1
ATOM 733 O O . LEU A 1 103 ? -1.672 2.302 14.739 1.00 95.69 103 LEU A O 1
ATOM 737 N N . SER A 1 104 ? -0.400 4.102 15.110 1.00 96.81 104 SER A N 1
ATOM 738 C CA . SER A 1 104 ? -1.349 4.697 16.050 1.00 96.81 104 SER A CA 1
ATOM 739 C C . SER A 1 104 ? -2.573 5.244 15.313 1.00 96.81 104 SER A C 1
ATOM 741 O O . SER A 1 104 ? -2.524 5.557 14.120 1.00 96.81 104 SER A O 1
ATOM 743 N N . GLY A 1 105 ? -3.683 5.416 16.035 1.00 94.69 105 GLY A N 1
ATOM 744 C CA . GLY A 1 105 ? -4.878 5.996 15.426 1.00 94.69 105 GLY A CA 1
ATOM 745 C C . GLY A 1 105 ? -4.658 7.409 14.876 1.00 94.69 105 GLY A C 1
ATOM 746 O O . GLY A 1 105 ? -5.181 7.762 13.824 1.00 94.69 105 GLY A O 1
ATOM 747 N N . LYS A 1 106 ? -3.790 8.180 15.542 1.00 95.12 106 LYS A N 1
ATOM 748 C CA . LYS A 1 106 ? -3.399 9.533 15.137 1.00 95.12 106 LYS A CA 1
ATOM 749 C C . LYS A 1 106 ? -2.660 9.540 13.794 1.00 95.12 106 LYS A C 1
ATOM 751 O O . LYS A 1 106 ? -3.018 10.330 12.930 1.00 95.12 106 LYS A O 1
ATOM 756 N N . GLU A 1 107 ? -1.665 8.668 13.629 1.00 96.25 107 GLU A N 1
ATOM 757 C CA . GLU A 1 107 ? -0.884 8.541 12.386 1.00 96.25 107 GLU A CA 1
ATOM 758 C C . GLU A 1 107 ? -1.775 8.096 11.221 1.00 96.25 107 GLU A C 1
ATOM 760 O O . GLU A 1 107 ? -1.727 8.673 10.135 1.00 96.25 107 GLU A O 1
ATOM 765 N N . ALA A 1 108 ? -2.657 7.120 11.458 1.00 95.75 108 ALA A N 1
ATOM 766 C CA . ALA A 1 108 ? -3.586 6.651 10.436 1.00 95.75 108 ALA A CA 1
ATOM 767 C C . ALA A 1 108 ? -4.529 7.770 9.960 1.00 95.75 108 ALA A C 1
ATOM 769 O O . ALA A 1 108 ? -4.655 7.999 8.757 1.00 95.75 108 ALA A O 1
ATOM 770 N N . GLU A 1 109 ? -5.159 8.494 10.892 1.00 94.44 109 GLU A N 1
ATOM 771 C CA . GLU A 1 109 ? -6.103 9.573 10.572 1.00 94.44 109 GLU A CA 1
ATOM 772 C C . GLU A 1 109 ? -5.443 10.779 9.887 1.00 94.44 109 GLU A C 1
ATOM 774 O O . GLU A 1 109 ? -6.094 11.474 9.105 1.00 94.44 109 GLU A O 1
ATOM 779 N N . ASN A 1 110 ? -4.159 11.020 10.155 1.00 95.12 110 ASN A N 1
ATOM 780 C CA . ASN A 1 110 ? -3.379 12.069 9.503 1.00 95.12 110 ASN A CA 1
ATOM 781 C C . ASN A 1 110 ? -2.917 11.691 8.081 1.00 95.12 110 ASN A C 1
ATOM 783 O O . ASN A 1 110 ? -2.535 12.575 7.316 1.00 95.12 110 ASN A O 1
ATOM 787 N N . GLY A 1 111 ? -2.981 10.407 7.709 1.00 93.00 111 GLY A N 1
ATOM 788 C CA . GLY A 1 111 ? -2.464 9.913 6.432 1.00 93.00 111 GLY A CA 1
ATOM 789 C C . GLY A 1 111 ? -0.957 9.643 6.438 1.00 93.00 111 GLY A C 1
ATOM 790 O O . GLY A 1 111 ? -0.321 9.733 5.390 1.00 93.00 111 GLY A O 1
ATOM 791 N N . ASP A 1 112 ? -0.403 9.309 7.604 1.00 95.00 112 ASP A N 1
ATOM 792 C CA . ASP A 1 112 ? 1.029 9.083 7.819 1.00 95.00 112 ASP A CA 1
ATOM 793 C C . ASP A 1 112 ? 1.432 7.609 7.598 1.00 95.00 112 ASP A C 1
ATOM 795 O O . ASP A 1 112 ? 2.474 7.165 8.082 1.00 95.00 112 ASP A O 1
ATOM 799 N N . PHE A 1 113 ? 0.615 6.806 6.900 1.00 97.12 113 PHE A N 1
ATOM 800 C CA . PHE A 1 113 ? 0.984 5.418 6.624 1.00 97.12 113 PHE A CA 1
ATOM 801 C C . PHE A 1 113 ? 2.230 5.367 5.728 1.00 97.12 113 PHE A C 1
ATOM 803 O O . PHE A 1 113 ? 2.238 5.895 4.616 1.00 97.12 113 PHE A O 1
ATOM 810 N N . GLY A 1 114 ? 3.272 4.698 6.211 1.00 96.12 114 GLY A N 1
ATOM 811 C CA . GLY A 1 114 ? 4.502 4.451 5.474 1.00 96.12 114 GLY A CA 1
ATOM 812 C C . GLY A 1 114 ? 4.971 3.027 5.723 1.00 96.12 114 GLY A C 1
ATOM 813 O O . GLY A 1 114 ? 5.113 2.609 6.872 1.00 96.12 114 GLY A O 1
ATOM 814 N N . ALA A 1 115 ? 5.206 2.281 4.651 1.00 96.12 115 ALA A N 1
ATOM 815 C CA . ALA A 1 115 ? 5.740 0.928 4.717 1.00 96.12 115 ALA A CA 1
ATOM 816 C C . ALA A 1 115 ? 6.696 0.679 3.550 1.00 96.12 115 ALA A C 1
ATOM 818 O O . ALA A 1 115 ? 6.536 1.258 2.475 1.00 96.12 115 ALA A O 1
ATOM 819 N N . SER A 1 116 ? 7.679 -0.191 3.757 1.00 95.88 116 SER A N 1
ATOM 820 C CA . SER A 1 116 ? 8.57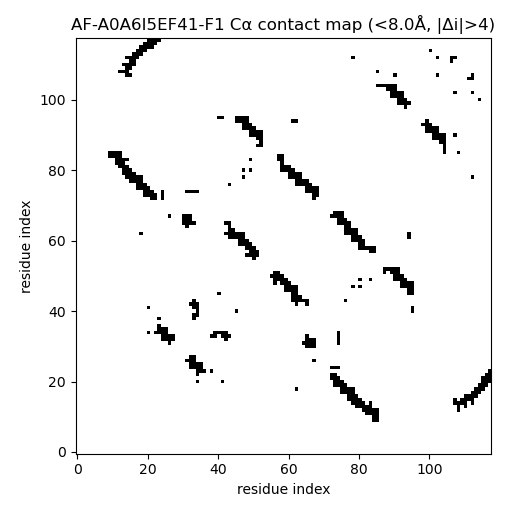7 -0.636 2.699 1.00 95.88 116 SER A CA 1
ATOM 821 C C . SER A 1 116 ? 8.784 -2.143 2.735 1.00 95.88 116 SER A C 1
ATOM 823 O O . SER A 1 116 ? 8.616 -2.785 3.775 1.00 95.88 116 SER A O 1
ATOM 825 N N . LEU A 1 117 ? 9.131 -2.698 1.581 1.00 94.69 117 LEU A N 1
ATOM 826 C CA . LEU A 1 117 ? 9.426 -4.108 1.386 1.00 94.69 117 LEU A CA 1
ATOM 827 C C . LEU A 1 117 ? 10.562 -4.238 0.371 1.00 94.69 117 LEU A C 1
ATOM 829 O O . LEU A 1 117 ? 10.499 -3.629 -0.692 1.00 94.69 117 LEU A O 1
ATOM 833 N N . GLY A 1 118 ? 11.569 -5.044 0.685 1.00 86.50 118 GLY A N 1
ATOM 834 C CA . GLY A 1 118 ? 12.693 -5.349 -0.195 1.00 86.50 118 GLY A CA 1
ATOM 835 C C . GLY A 1 118 ? 13.754 -6.165 0.516 1.00 86.50 118 GLY A C 1
ATOM 836 O O . GLY A 1 118 ? 13.746 -6.170 1.770 1.00 86.50 118 GLY A O 1
#

Solvent-accessible surface area (backbone atoms only — not comparable to full-atom values): 6401 Å² total; per-residue (Å²): 137,87,82,78,80,71,82,83,71,72,60,59,44,61,37,28,30,41,38,35,36,60,47,53,54,43,74,69,86,80,57,25,32,32,34,33,97,87,31,67,68,47,37,68,64,25,46,26,42,33,22,41,75,86,68,48,82,58,32,59,34,24,29,38,68,41,38,47,38,87,90,79,52,29,29,38,25,35,36,47,25,53,67,28,63,61,88,44,73,30,38,33,43,24,54,64,85,76,56,70,51,78,38,47,35,68,42,37,74,73,32,63,41,72,50,74,49,105

Radius of gyration: 16.49 Å; Cα contacts (8 Å, |Δi|>4): 281; chains: 1; bounding box: 62×25×39 Å

Nearest PDB structures (foldseek):
  1ut9-assembly1_A  TM=4.774E-01  e=6.113E-01  Acetivibrio thermocellus
  1dn0-assembly1_B  TM=3.238E-01  e=1.097E-01  Homo sapiens
  4im8-assembly1_A  TM=4.711E-01  e=3.406E+00  Mus musculus
  4exk-assembly1_A-2  TM=2.556E-01  e=7.399E+00  Escherichia coli K-12